Protein AF-A0A3N5M2B3-F1 (afdb_monomer)

Structure (mmCIF, N/CA/C/O backbone):
data_AF-A0A3N5M2B3-F1
#
_entry.id   AF-A0A3N5M2B3-F1
#
loop_
_atom_site.group_PDB
_atom_site.id
_atom_site.typ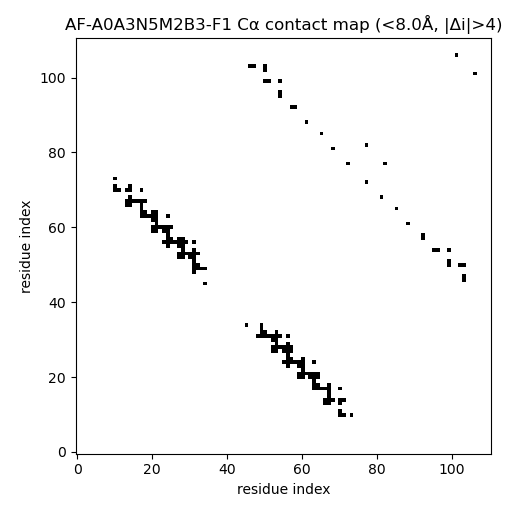e_symbol
_atom_site.label_atom_id
_atom_site.label_alt_id
_atom_site.label_comp_id
_atom_site.label_asym_id
_atom_site.label_entity_id
_atom_site.label_seq_id
_atom_site.pdbx_PDB_ins_code
_atom_site.Cartn_x
_atom_site.Cartn_y
_atom_site.Cartn_z
_atom_site.occupancy
_atom_site.B_iso_or_equiv
_atom_site.auth_seq_id
_atom_site.auth_comp_id
_atom_site.auth_asym_id
_atom_site.auth_atom_id
_atom_site.pdbx_PDB_model_num
ATOM 1 N N . MET A 1 1 ? -30.983 -0.154 27.115 1.00 48.53 1 MET A N 1
ATOM 2 C CA . MET A 1 1 ? -30.052 -1.219 27.562 1.00 48.53 1 MET A CA 1
ATOM 3 C C . MET A 1 1 ? -29.981 -2.328 26.505 1.00 48.53 1 MET A C 1
ATOM 5 O O . MET A 1 1 ? -30.126 -3.498 26.824 1.00 48.53 1 MET A O 1
ATOM 9 N N . SER A 1 2 ? -29.779 -1.949 25.236 1.00 44.97 2 SER A N 1
ATOM 10 C CA . SER A 1 2 ? -29.861 -2.852 24.070 1.00 44.97 2 SER A CA 1
ATOM 11 C C . SER A 1 2 ? -28.734 -2.612 23.046 1.00 44.97 2 SER A C 1
ATOM 13 O O . SER A 1 2 ? -28.547 -3.422 22.148 1.00 44.97 2 SER A O 1
ATOM 15 N N . ASP A 1 3 ? -27.931 -1.553 23.207 1.00 46.53 3 ASP A N 1
ATOM 16 C CA . ASP A 1 3 ? -26.886 -1.154 22.248 1.00 46.53 3 ASP A CA 1
ATOM 17 C C . ASP A 1 3 ? -25.501 -1.764 22.508 1.00 46.53 3 ASP A C 1
ATOM 19 O O . ASP A 1 3 ? -24.596 -1.653 21.678 1.00 46.53 3 ASP A O 1
ATOM 23 N N . THR A 1 4 ? -25.300 -2.424 23.651 1.00 54.09 4 THR A N 1
ATOM 24 C CA . THR A 1 4 ? -23.961 -2.870 24.069 1.00 54.09 4 THR A CA 1
ATOM 25 C C . THR A 1 4 ? -23.540 -4.195 23.423 1.00 54.09 4 THR A C 1
ATOM 27 O O . THR A 1 4 ? -22.350 -4.448 23.256 1.00 54.09 4 THR A O 1
ATOM 30 N N . ILE A 1 5 ? -24.490 -5.038 22.999 1.00 48.28 5 ILE A N 1
ATOM 31 C CA . ILE A 1 5 ? -24.192 -6.393 22.497 1.00 48.28 5 ILE A CA 1
ATOM 32 C C . ILE A 1 5 ? -23.882 -6.413 20.989 1.00 48.28 5 ILE A C 1
ATOM 34 O O . ILE A 1 5 ? -23.109 -7.258 20.535 1.00 48.28 5 ILE A O 1
ATOM 38 N N . GLN A 1 6 ? -24.379 -5.453 20.197 1.00 46.66 6 GLN A N 1
ATOM 39 C CA . GLN A 1 6 ? -24.216 -5.501 18.735 1.00 46.66 6 GLN A CA 1
ATOM 40 C C . GLN A 1 6 ? -22.861 -4.981 18.213 1.00 46.66 6 GLN A C 1
ATOM 42 O O . GLN A 1 6 ? -22.476 -5.277 17.078 1.00 46.66 6 GLN A O 1
ATOM 47 N N . ARG A 1 7 ? -22.084 -4.245 19.022 1.00 51.16 7 ARG A N 1
ATOM 48 C CA . ARG A 1 7 ? -20.834 -3.607 18.556 1.00 51.16 7 ARG A CA 1
ATOM 49 C C . ARG A 1 7 ? -19.654 -4.568 18.375 1.00 51.16 7 ARG A C 1
ATOM 51 O O . ARG A 1 7 ? -18.723 -4.258 17.636 1.00 51.16 7 ARG A O 1
ATOM 58 N N . THR A 1 8 ? -19.703 -5.760 18.970 1.00 53.06 8 THR A N 1
ATOM 59 C CA . THR A 1 8 ? -18.585 -6.722 18.924 1.00 53.06 8 THR A CA 1
ATOM 60 C C . THR A 1 8 ? -18.576 -7.619 17.678 1.00 53.06 8 THR A C 1
ATOM 62 O O . THR A 1 8 ? -17.540 -8.207 17.361 1.00 53.06 8 THR A O 1
ATOM 65 N N . GLY A 1 9 ? -19.698 -7.725 16.952 1.00 50.62 9 GLY A N 1
ATOM 66 C CA . GLY A 1 9 ? -19.817 -8.536 15.731 1.00 50.62 9 GLY A CA 1
ATOM 67 C C . GLY A 1 9 ? -19.341 -7.809 14.469 1.00 50.62 9 GLY A C 1
ATOM 68 O O . GLY A 1 9 ? -18.526 -8.342 13.715 1.00 50.62 9 GLY A O 1
ATOM 69 N N . LEU A 1 10 ? -19.779 -6.557 14.273 1.00 55.53 10 LEU A N 1
ATOM 70 C CA . LEU A 1 10 ? -19.393 -5.738 13.113 1.00 55.53 10 LEU A CA 1
ATOM 71 C C . LEU A 1 10 ? -17.898 -5.385 13.109 1.00 55.53 10 LEU A C 1
ATOM 73 O O . LEU A 1 10 ? -17.277 -5.367 12.048 1.00 55.53 10 LEU A O 1
ATOM 77 N N . GLY A 1 11 ? -17.306 -5.138 14.284 1.00 59.69 11 GLY A N 1
ATOM 78 C CA . GLY A 1 11 ? -15.870 -4.864 14.406 1.00 59.69 11 GLY A CA 1
ATOM 79 C C . GLY A 1 11 ? -15.018 -6.037 13.919 1.00 59.69 11 GLY A C 1
ATOM 80 O O . GLY A 1 11 ? -14.110 -5.850 13.115 1.00 59.69 11 GLY A O 1
ATOM 81 N N . ARG A 1 12 ? -15.374 -7.271 14.306 1.00 65.38 12 ARG A N 1
ATOM 82 C CA . ARG A 1 12 ? -14.656 -8.488 13.888 1.00 65.38 12 ARG A CA 1
ATOM 83 C C . ARG A 1 12 ? -14.739 -8.746 12.386 1.00 65.38 12 ARG A C 1
ATOM 85 O O . ARG A 1 12 ? -13.766 -9.232 11.817 1.00 65.38 12 ARG A O 1
ATOM 92 N N . PHE A 1 13 ? -15.868 -8.430 11.749 1.00 68.69 13 PHE A N 1
ATOM 93 C CA . PHE A 1 13 ? -16.012 -8.557 10.297 1.00 68.69 13 PHE A CA 1
ATOM 94 C C . PHE A 1 13 ? -15.170 -7.513 9.556 1.00 68.69 13 PHE A C 1
ATOM 96 O O . PHE A 1 13 ? -14.431 -7.869 8.645 1.00 68.69 13 PHE A O 1
ATOM 103 N N . ARG A 1 14 ? -15.187 -6.247 9.998 1.00 70.38 14 ARG A N 1
ATOM 104 C CA . ARG A 1 14 ? -14.350 -5.180 9.417 1.00 70.38 14 ARG A CA 1
ATOM 105 C C . ARG A 1 14 ? -12.855 -5.454 9.586 1.00 70.38 14 ARG A C 1
ATOM 107 O O . ARG A 1 14 ? -12.104 -5.234 8.643 1.00 70.38 14 ARG A O 1
ATOM 114 N N . ILE A 1 15 ? -12.441 -5.993 10.737 1.00 78.62 15 ILE A N 1
ATOM 115 C CA . ILE A 1 15 ? -11.063 -6.451 10.967 1.00 78.62 15 ILE A CA 1
ATOM 116 C C . ILE A 1 15 ? -10.719 -7.598 10.012 1.00 78.62 15 ILE A C 1
ATOM 118 O O . ILE A 1 15 ? -9.677 -7.549 9.373 1.00 78.6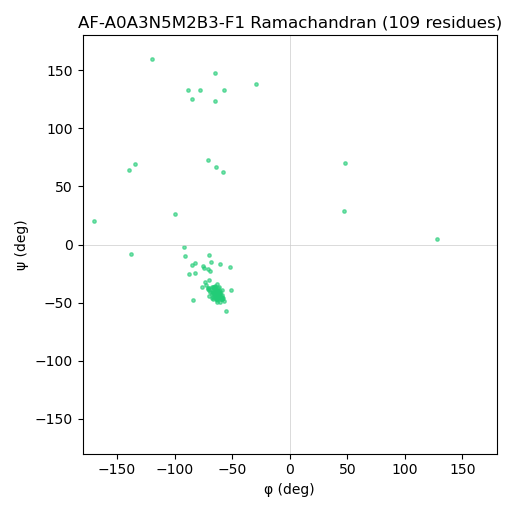2 15 ILE A O 1
ATOM 122 N N . ARG A 1 16 ? -11.593 -8.604 9.857 1.00 79.50 16 ARG A N 1
ATOM 123 C CA . ARG A 1 16 ? -11.365 -9.725 8.926 1.00 79.50 16 ARG A CA 1
ATOM 124 C C . ARG A 1 16 ? -11.249 -9.268 7.476 1.00 79.50 16 ARG A C 1
ATOM 126 O O . ARG A 1 16 ? -10.383 -9.761 6.766 1.00 79.50 16 ARG A O 1
ATOM 133 N N . VAL A 1 17 ? -12.094 -8.329 7.053 1.00 81.81 17 VAL A N 1
ATOM 134 C CA . VAL A 1 17 ? -12.041 -7.749 5.706 1.00 81.81 17 VAL A CA 1
ATOM 135 C C . VAL A 1 17 ? -10.759 -6.938 5.527 1.00 81.81 17 VAL A C 1
ATOM 137 O O . VAL A 1 17 ? -10.055 -7.158 4.550 1.00 81.81 17 VAL A O 1
ATOM 140 N N . GLY A 1 18 ? -10.400 -6.073 6.481 1.00 83.31 18 GLY A N 1
ATOM 141 C CA . GLY A 1 18 ? -9.138 -5.325 6.443 1.00 83.31 18 GLY A CA 1
ATOM 142 C C . GLY A 1 18 ? -7.918 -6.247 6.373 1.00 83.31 18 GLY A C 1
ATOM 143 O O . GLY A 1 18 ? -7.064 -6.071 5.513 1.00 83.31 18 GLY A O 1
ATOM 144 N N . LEU A 1 19 ? -7.890 -7.292 7.204 1.00 85.44 19 LEU A N 1
ATOM 145 C CA . LEU A 1 19 ? -6.836 -8.305 7.216 1.00 85.44 19 LEU A CA 1
ATOM 146 C C . LEU A 1 19 ? -6.765 -9.083 5.893 1.00 85.44 19 LEU A C 1
ATOM 148 O O . LEU A 1 19 ? -5.671 -9.316 5.384 1.00 85.44 19 LEU A O 1
ATOM 152 N N . ALA A 1 20 ? -7.914 -9.462 5.324 1.00 88.06 20 ALA A N 1
ATOM 153 C CA . ALA A 1 20 ? -7.979 -10.135 4.030 1.00 88.06 20 ALA A CA 1
ATOM 154 C C . ALA A 1 20 ? -7.425 -9.241 2.913 1.00 88.06 20 ALA A C 1
ATOM 156 O O . ALA A 1 20 ? -6.633 -9.709 2.102 1.00 88.06 20 ALA A O 1
ATOM 157 N N . PHE A 1 21 ? -7.764 -7.949 2.911 1.00 88.25 21 PHE A N 1
ATOM 158 C CA . PHE A 1 21 ? -7.197 -6.978 1.972 1.00 88.25 21 PHE A CA 1
ATOM 159 C C . PHE A 1 21 ? -5.678 -6.836 2.127 1.00 88.25 21 PHE A C 1
ATOM 161 O O . PHE A 1 21 ? -4.972 -6.837 1.121 1.00 88.25 21 PHE A O 1
ATOM 168 N N . THR A 1 22 ? -5.157 -6.779 3.357 1.00 90.88 22 THR A N 1
ATOM 169 C CA . THR A 1 22 ? -3.704 -6.745 3.601 1.00 90.88 22 THR A CA 1
ATOM 170 C C . THR A 1 22 ? -3.018 -8.017 3.100 1.00 90.88 22 THR A C 1
ATOM 172 O O . THR A 1 22 ? -1.978 -7.931 2.455 1.00 90.88 22 THR A O 1
ATOM 175 N N . MET A 1 23 ? -3.613 -9.189 3.345 1.00 91.06 23 MET A N 1
ATOM 176 C CA . MET A 1 23 ? -3.134 -10.485 2.840 1.00 91.06 23 MET A CA 1
ATOM 177 C C . MET A 1 23 ? -3.099 -10.524 1.309 1.00 91.06 23 MET A C 1
ATOM 179 O O . MET A 1 23 ? -2.099 -10.931 0.727 1.00 91.06 23 MET A O 1
ATOM 183 N N . VAL A 1 24 ? -4.166 -10.069 0.649 1.00 92.25 24 VAL A N 1
ATOM 184 C CA . VAL A 1 24 ? -4.233 -10.005 -0.819 1.00 92.25 24 VAL A CA 1
ATOM 185 C C . VAL A 1 24 ? -3.196 -9.026 -1.368 1.00 92.25 24 VAL A C 1
ATOM 187 O O . VAL A 1 24 ? -2.479 -9.368 -2.304 1.00 92.25 24 VAL A O 1
ATOM 190 N N . GLY A 1 25 ? -3.060 -7.841 -0.766 1.00 90.00 25 GLY A N 1
ATOM 191 C CA . GLY A 1 25 ? -2.023 -6.875 -1.134 1.00 90.00 25 GLY A CA 1
ATOM 192 C C . GLY A 1 25 ? -0.609 -7.441 -0.975 1.00 90.00 25 GLY A C 1
ATOM 193 O O . GLY A 1 25 ? 0.233 -7.232 -1.840 1.00 90.00 25 GLY A O 1
ATOM 194 N N . LEU A 1 26 ? -0.366 -8.226 0.078 1.00 90.62 26 LEU A N 1
ATOM 195 C CA . LEU A 1 26 ? 0.902 -8.920 0.313 1.00 90.62 26 LEU A CA 1
ATOM 196 C C . LEU A 1 26 ? 1.179 -10.011 -0.724 1.00 90.62 26 LEU A C 1
ATOM 198 O O . LEU A 1 26 ? 2.304 -10.109 -1.207 1.00 90.62 26 LEU A O 1
ATOM 202 N N . LEU A 1 27 ? 0.169 -10.782 -1.126 1.00 89.38 27 LEU A N 1
ATOM 203 C CA . LEU A 1 27 ? 0.313 -11.752 -2.215 1.00 89.38 27 LEU A CA 1
ATOM 204 C C . LEU A 1 27 ? 0.625 -11.067 -3.550 1.00 89.38 27 LEU A C 1
ATOM 206 O O . LEU A 1 27 ? 1.522 -11.512 -4.261 1.00 89.38 27 LEU A O 1
ATOM 210 N N . LEU A 1 28 ? -0.064 -9.967 -3.869 1.00 89.31 28 LEU A N 1
ATOM 211 C CA . LEU A 1 28 ? 0.211 -9.174 -5.073 1.00 89.31 28 LEU A CA 1
ATOM 212 C C . LEU A 1 28 ? 1.612 -8.553 -5.042 1.00 89.31 28 LEU A C 1
ATOM 214 O O . LEU A 1 28 ? 2.305 -8.552 -6.053 1.00 89.31 28 LEU A O 1
ATOM 218 N N . TYR A 1 29 ? 2.042 -8.069 -3.878 1.00 89.75 29 TYR A N 1
ATOM 219 C CA . TYR A 1 29 ? 3.379 -7.523 -3.668 1.00 89.75 29 TYR A CA 1
ATOM 220 C C . TYR A 1 29 ? 4.468 -8.579 -3.892 1.00 89.75 29 TYR A C 1
ATOM 222 O O . TYR A 1 29 ? 5.430 -8.316 -4.606 1.00 89.75 29 TYR A O 1
ATOM 230 N N . ILE A 1 30 ? 4.300 -9.786 -3.338 1.00 86.31 30 ILE A N 1
ATOM 231 C CA . ILE A 1 30 ? 5.237 -10.902 -3.547 1.00 86.31 30 ILE A CA 1
ATOM 232 C C . ILE A 1 30 ? 5.245 -11.334 -5.017 1.00 86.31 30 ILE A C 1
ATOM 234 O O . ILE A 1 30 ? 6.313 -11.555 -5.580 1.00 86.31 30 ILE A O 1
ATOM 238 N N . LEU A 1 31 ? 4.075 -11.399 -5.659 1.00 84.12 31 LEU A N 1
ATOM 239 C CA . LEU A 1 31 ? 3.968 -11.725 -7.082 1.00 84.12 31 LEU A CA 1
ATOM 240 C C . LEU A 1 31 ? 4.680 -10.686 -7.965 1.00 84.12 31 LEU A C 1
ATOM 242 O O . LEU A 1 31 ? 5.302 -11.044 -8.960 1.00 84.12 31 LEU A O 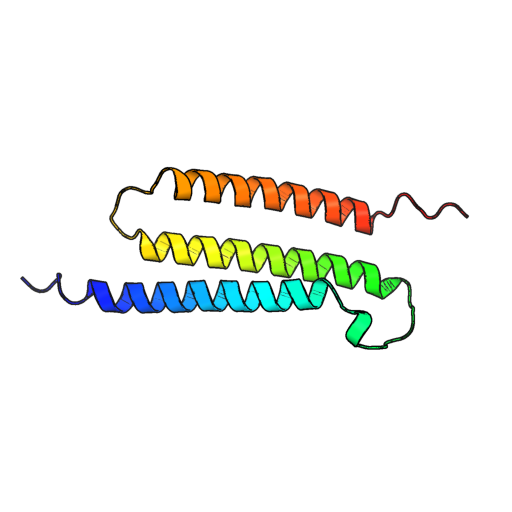1
ATOM 246 N N . GLY A 1 32 ? 4.609 -9.409 -7.585 1.00 81.94 32 GLY A N 1
ATOM 247 C CA . GLY A 1 32 ? 5.359 -8.333 -8.224 1.00 81.94 32 GLY A CA 1
ATOM 248 C C . GLY A 1 32 ? 6.848 -8.319 -7.873 1.00 81.94 32 GLY A C 1
ATOM 249 O O . GLY A 1 32 ? 7.620 -7.735 -8.616 1.00 81.94 32 GLY A O 1
ATOM 250 N N . ALA A 1 33 ? 7.289 -8.940 -6.777 1.00 81.56 33 ALA A N 1
ATOM 251 C CA . ALA A 1 33 ? 8.705 -8.985 -6.414 1.00 81.56 33 ALA A CA 1
ATOM 252 C C . ALA A 1 33 ? 9.487 -9.998 -7.264 1.00 81.56 33 ALA A C 1
ATOM 254 O O . ALA A 1 33 ? 10.622 -9.717 -7.643 1.00 81.56 33 ALA A O 1
ATOM 255 N N . ASP A 1 34 ? 8.869 -11.135 -7.593 1.00 70.00 34 ASP A N 1
ATOM 256 C CA . ASP A 1 34 ? 9.525 -12.227 -8.316 1.00 70.00 34 ASP A CA 1
ATOM 257 C C . ASP A 1 34 ? 8.649 -12.773 -9.467 1.00 70.00 34 ASP A C 1
ATOM 259 O O . ASP A 1 34 ? 8.132 -13.894 -9.416 1.00 70.00 34 ASP A O 1
ATOM 263 N N . PRO A 1 35 ? 8.449 -11.991 -10.548 1.00 63.69 35 PRO A N 1
ATOM 264 C CA . PRO A 1 35 ? 7.728 -12.460 -11.734 1.00 63.69 35 PRO A CA 1
ATOM 265 C C . PRO A 1 35 ? 8.530 -13.514 -12.520 1.00 63.69 35 PRO A C 1
ATOM 267 O O . PRO A 1 35 ? 7.998 -14.140 -13.437 1.00 63.69 35 PRO A O 1
ATOM 27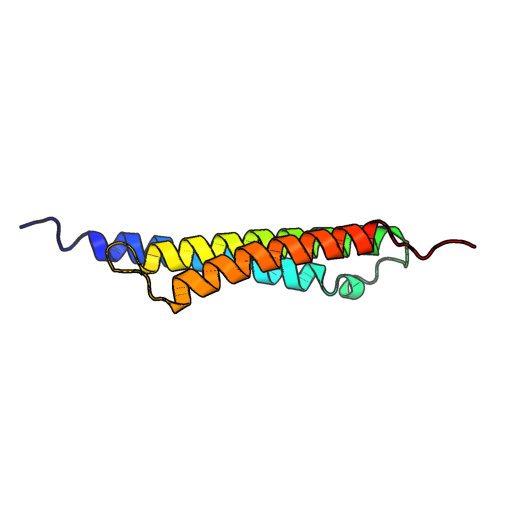0 N N . ALA A 1 36 ? 9.806 -13.727 -12.169 1.00 58.50 36 ALA A N 1
ATOM 271 C CA . ALA A 1 36 ? 10.730 -14.632 -12.850 1.00 58.50 36 ALA A CA 1
ATOM 272 C C . ALA A 1 36 ? 10.368 -16.121 -12.686 1.00 58.50 36 ALA A C 1
ATOM 274 O O . ALA A 1 36 ? 10.818 -16.952 -13.477 1.00 58.50 36 ALA A O 1
ATOM 275 N N . MET A 1 37 ? 9.488 -16.459 -11.737 1.00 55.28 37 MET A N 1
ATOM 276 C CA . MET A 1 37 ? 8.907 -17.803 -11.591 1.00 55.28 37 MET A CA 1
ATOM 277 C C . MET A 1 37 ? 8.101 -18.266 -12.819 1.00 55.28 37 MET A C 1
ATOM 279 O O . MET A 1 37 ? 7.852 -19.461 -12.958 1.00 55.28 37 MET A O 1
ATOM 283 N N . PHE A 1 38 ? 7.705 -17.357 -13.721 1.00 55.44 38 PHE A N 1
ATOM 284 C CA . PHE A 1 38 ? 6.862 -17.695 -14.872 1.00 55.44 38 PHE A CA 1
ATOM 285 C C . PHE A 1 38 ? 7.599 -18.071 -16.164 1.00 55.44 38 PHE A C 1
ATOM 287 O O . PHE A 1 38 ? 6.922 -18.441 -17.116 1.00 55.44 38 PHE A O 1
ATOM 294 N N . ASN A 1 39 ? 8.939 -18.031 -16.215 1.00 54.97 39 ASN A N 1
ATOM 295 C CA . ASN A 1 39 ? 9.736 -18.509 -17.365 1.00 54.97 39 ASN A CA 1
ATOM 296 C C . ASN A 1 39 ? 9.230 -18.017 -18.750 1.00 54.97 39 ASN A C 1
ATOM 298 O O . ASN A 1 39 ? 9.382 -18.707 -19.752 1.00 54.97 39 ASN A O 1
ATOM 302 N N . LEU A 1 40 ? 8.598 -16.838 -18.812 1.00 53.94 40 LEU A N 1
ATOM 303 C CA . LEU A 1 40 ? 8.243 -16.178 -20.067 1.00 53.94 40 LEU A CA 1
ATOM 304 C C . LEU A 1 40 ? 9.467 -15.383 -20.520 1.00 53.94 40 LEU A C 1
ATOM 306 O O . LEU A 1 40 ? 10.006 -14.592 -19.746 1.00 53.94 40 LEU A O 1
ATOM 310 N N . ASP A 1 41 ? 9.899 -15.652 -21.750 1.00 52.16 41 ASP A N 1
ATOM 311 C CA . ASP A 1 41 ? 11.071 -15.107 -22.437 1.00 52.16 41 ASP A CA 1
ATOM 312 C C . ASP A 1 41 ? 11.465 -13.689 -22.008 1.00 52.16 41 ASP A C 1
ATOM 314 O O . ASP A 1 41 ? 10.609 -12.814 -21.873 1.00 52.16 41 ASP A O 1
ATOM 318 N N . GLN A 1 42 ? 12.778 -13.472 -21.853 1.00 56.31 42 GLN A N 1
ATOM 319 C CA . GLN A 1 42 ? 13.476 -12.244 -21.436 1.00 56.31 42 GLN A CA 1
ATOM 320 C C . GLN A 1 42 ? 13.185 -11.027 -22.338 1.00 56.31 42 GLN A C 1
ATOM 322 O O . GLN A 1 42 ? 14.068 -10.453 -22.974 1.00 56.31 42 GLN A O 1
ATOM 327 N N . SER A 1 43 ? 11.929 -10.612 -22.394 1.00 59.78 43 SER A N 1
ATOM 328 C CA . SER A 1 43 ? 11.481 -9.429 -23.098 1.00 59.78 43 SER A CA 1
ATOM 329 C C . SER A 1 43 ? 11.584 -8.239 -22.136 1.0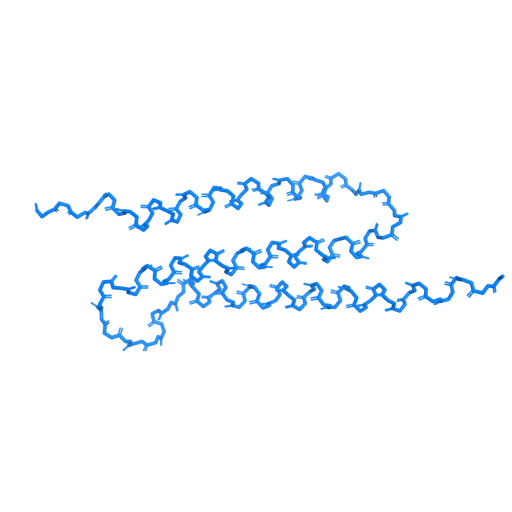0 59.78 43 SER A C 1
ATOM 331 O O . SER A 1 43 ? 11.109 -8.337 -21.005 1.00 59.78 43 SER A O 1
ATOM 333 N N . PRO A 1 44 ? 12.147 -7.089 -22.551 1.00 62.34 44 PRO A N 1
ATOM 334 C CA . PRO A 1 44 ? 12.313 -5.895 -21.704 1.00 62.34 44 PRO A CA 1
ATOM 335 C C . PRO A 1 44 ? 11.039 -5.409 -20.985 1.00 62.34 44 PRO A C 1
ATOM 337 O O . PRO A 1 44 ? 11.106 -4.671 -20.007 1.00 62.34 44 PRO A O 1
ATOM 340 N N . VAL A 1 45 ? 9.866 -5.827 -21.463 1.00 67.50 45 VAL A N 1
ATOM 341 C CA . VAL A 1 45 ? 8.547 -5.443 -20.951 1.00 67.50 45 VAL A CA 1
ATOM 342 C C . VAL A 1 45 ? 8.226 -6.006 -19.562 1.00 67.50 45 VAL A C 1
ATOM 344 O O . VAL A 1 45 ? 7.414 -5.416 -18.848 1.00 67.50 45 VAL A O 1
ATOM 347 N N . THR A 1 46 ? 8.866 -7.100 -19.135 1.00 72.81 46 THR A N 1
ATOM 348 C CA . THR A 1 46 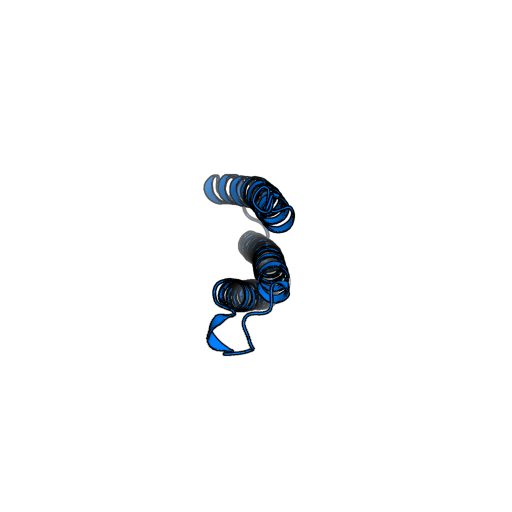? 8.538 -7.769 -17.863 1.00 72.81 46 THR A CA 1
ATOM 349 C C . THR A 1 46 ? 8.949 -6.937 -16.643 1.00 72.81 46 THR A C 1
ATOM 351 O O . THR A 1 46 ? 8.252 -6.965 -15.633 1.00 72.81 46 THR A O 1
ATOM 354 N N . GLY A 1 47 ? 10.010 -6.124 -16.750 1.00 76.44 47 GLY A N 1
ATOM 355 C CA . GLY A 1 47 ? 10.478 -5.254 -15.660 1.00 76.44 47 GLY A CA 1
ATOM 356 C C . GLY A 1 47 ? 9.503 -4.122 -15.313 1.00 76.44 47 GLY A C 1
ATOM 357 O O . GLY A 1 47 ? 9.286 -3.822 -14.143 1.00 76.44 47 GLY A O 1
ATOM 358 N N . VAL A 1 48 ? 8.828 -3.534 -16.305 1.00 78.88 48 VAL A N 1
ATOM 359 C CA . VAL A 1 48 ? 7.825 -2.479 -16.055 1.00 78.88 48 VAL A CA 1
ATOM 360 C C . VAL A 1 48 ? 6.589 -3.059 -15.363 1.00 78.88 48 VAL A C 1
ATOM 362 O O . VAL A 1 48 ? 6.054 -2.467 -14.426 1.00 78.88 48 VAL A O 1
ATOM 365 N N . ILE A 1 49 ? 6.157 -4.248 -15.787 1.00 83.12 49 ILE A N 1
ATOM 366 C CA . ILE A 1 49 ? 5.017 -4.954 -15.188 1.00 83.12 49 ILE A CA 1
ATOM 367 C C . 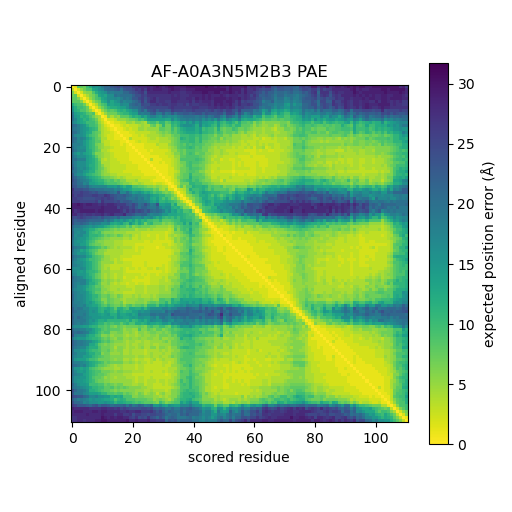ILE A 1 49 ? 5.351 -5.387 -13.751 1.00 83.12 49 ILE A C 1
ATOM 369 O O . ILE A 1 49 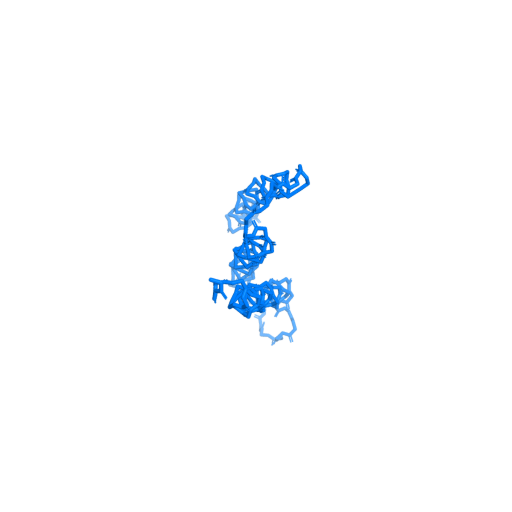? 4.494 -5.285 -12.874 1.00 83.12 49 ILE A O 1
ATOM 373 N N . GLN A 1 50 ? 6.600 -5.792 -13.496 1.00 85.06 50 GLN A N 1
ATOM 374 C CA . GLN A 1 50 ? 7.119 -6.130 -12.168 1.00 85.06 50 GLN A CA 1
ATOM 375 C C . GLN A 1 50 ? 6.936 -4.974 -11.179 1.00 85.06 50 GLN A C 1
ATOM 377 O O . GLN A 1 50 ? 6.254 -5.115 -10.162 1.00 85.06 50 GLN A O 1
ATOM 382 N N . ILE A 1 51 ? 7.487 -3.805 -11.516 1.00 87.50 51 ILE 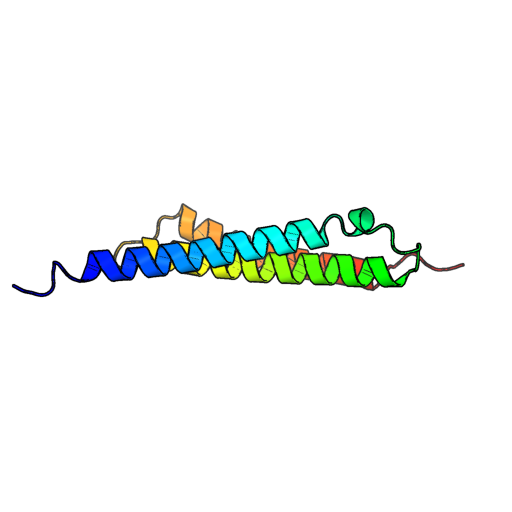A N 1
ATOM 383 C CA . ILE A 1 51 ? 7.459 -2.620 -10.651 1.00 87.50 51 ILE A CA 1
ATOM 384 C C . ILE A 1 51 ? 6.021 -2.113 -10.465 1.00 87.50 51 ILE A C 1
ATOM 386 O O . ILE A 1 51 ? 5.640 -1.724 -9.360 1.00 87.50 51 ILE A O 1
ATOM 390 N N . LEU A 1 52 ? 5.183 -2.163 -11.508 1.00 88.50 52 LEU A N 1
ATOM 391 C CA . LEU A 1 52 ? 3.771 -1.776 -11.407 1.00 88.50 52 LEU A CA 1
ATOM 392 C C . LEU A 1 52 ? 2.982 -2.691 -10.463 1.00 88.50 52 LEU A C 1
ATOM 394 O O . LEU A 1 52 ? 2.253 -2.194 -9.603 1.00 88.50 52 LEU A O 1
ATOM 398 N N . LEU A 1 53 ? 3.129 -4.012 -10.590 1.00 89.06 53 LEU A N 1
ATOM 399 C CA . LEU A 1 53 ? 2.459 -4.975 -9.709 1.00 89.06 53 LEU A CA 1
ATOM 400 C C . LEU A 1 53 ? 2.943 -4.848 -8.265 1.00 89.06 53 LEU A C 1
ATOM 402 O O . LEU A 1 53 ? 2.127 -4.869 -7.343 1.00 89.06 53 LEU A O 1
ATOM 406 N N . PHE A 1 54 ? 4.246 -4.643 -8.076 1.00 90.00 54 PHE A N 1
ATOM 407 C CA . PHE A 1 54 ? 4.845 -4.370 -6.776 1.00 90.00 54 PHE A CA 1
ATOM 408 C C . PHE A 1 54 ? 4.221 -3.133 -6.114 1.00 90.00 54 PHE A C 1
ATOM 410 O O . PHE A 1 54 ? 3.778 -3.192 -4.963 1.00 90.00 54 PHE A O 1
ATOM 417 N N . LEU A 1 55 ? 4.109 -2.028 -6.856 1.00 91.25 55 LEU A N 1
ATOM 418 C CA . LEU A 1 55 ? 3.594 -0.762 -6.339 1.00 91.25 55 LEU A CA 1
ATOM 419 C C . LEU A 1 55 ? 2.084 -0.807 -6.063 1.00 91.25 55 LEU A C 1
ATOM 421 O O . LEU A 1 55 ? 1.624 -0.296 -5.040 1.00 91.25 55 LEU A O 1
ATOM 425 N N . ILE A 1 56 ? 1.314 -1.476 -6.928 1.00 91.62 56 ILE A N 1
ATOM 426 C CA . ILE A 1 56 ? -0.120 -1.719 -6.718 1.00 91.62 56 ILE A CA 1
ATOM 427 C C . ILE A 1 56 ? -0.337 -2.623 -5.497 1.00 91.62 56 ILE A C 1
ATOM 429 O O . ILE A 1 56 ? -1.181 -2.318 -4.652 1.00 91.62 56 ILE A O 1
ATOM 433 N N . GLY A 1 57 ? 0.441 -3.701 -5.363 1.00 91.19 57 GLY A N 1
ATOM 434 C CA . GLY A 1 57 ? 0.396 -4.592 -4.202 1.00 91.19 57 GLY A CA 1
ATOM 435 C C . GLY A 1 57 ? 0.689 -3.849 -2.899 1.00 91.19 57 GLY A C 1
ATOM 436 O O . GLY A 1 57 ? -0.071 -3.964 -1.933 1.00 91.19 57 GLY A O 1
ATOM 437 N N . LEU A 1 58 ? 1.721 -2.999 -2.899 1.00 91.75 58 LEU A N 1
ATOM 438 C CA . LEU A 1 58 ? 2.068 -2.131 -1.773 1.00 91.75 58 LEU A CA 1
ATOM 439 C C . LEU A 1 58 ? 0.921 -1.164 -1.422 1.00 91.75 58 LEU A C 1
ATOM 441 O O . LEU A 1 58 ? 0.572 -1.030 -0.248 1.00 91.75 58 LEU A O 1
ATOM 445 N N . ALA A 1 59 ? 0.296 -0.529 -2.419 1.00 91.56 59 ALA A N 1
ATOM 446 C CA . ALA A 1 59 ? -0.821 0.398 -2.214 1.00 91.56 59 ALA A CA 1
ATOM 447 C C . ALA A 1 59 ? -2.014 -0.290 -1.537 1.00 91.56 59 ALA A C 1
ATOM 449 O O . ALA A 1 59 ? -2.538 0.189 -0.526 1.00 91.56 59 ALA A O 1
ATOM 450 N N . VAL A 1 60 ? -2.411 -1.449 -2.068 1.00 91.19 60 VAL A N 1
ATOM 451 C CA . VAL A 1 60 ? -3.518 -2.254 -1.533 1.00 91.19 60 VAL A CA 1
ATOM 452 C C . VAL A 1 60 ? -3.204 -2.727 -0.113 1.00 91.19 60 VAL A C 1
ATOM 454 O O . VAL A 1 60 ? -4.071 -2.659 0.761 1.00 91.19 60 VAL A O 1
ATOM 457 N N . MET A 1 61 ? -1.960 -3.133 0.149 1.00 91.38 61 MET A N 1
ATOM 458 C CA . MET A 1 61 ? -1.508 -3.541 1.480 1.00 91.38 61 MET A CA 1
ATOM 459 C C . MET A 1 61 ? -1.600 -2.391 2.494 1.00 91.38 61 MET A C 1
ATOM 461 O O . MET A 1 61 ? -2.109 -2.588 3.600 1.00 91.38 61 MET A O 1
ATOM 465 N N . CYS A 1 62 ? -1.181 -1.181 2.110 1.00 90.00 62 CYS A N 1
ATOM 466 C CA . CYS A 1 62 ? -1.267 0.009 2.963 1.00 90.00 62 CYS A CA 1
ATOM 467 C C . CYS A 1 62 ? -2.725 0.357 3.308 1.00 90.00 62 CYS A C 1
ATOM 469 O O . CYS A 1 62 ? -3.042 0.656 4.464 1.00 90.00 62 CYS A O 1
ATOM 471 N N . ILE A 1 63 ? -3.629 0.268 2.326 1.00 88.62 63 ILE A N 1
ATOM 472 C CA . ILE A 1 63 ? -5.064 0.526 2.514 1.00 88.62 63 ILE A CA 1
ATOM 473 C C . ILE A 1 63 ? -5.696 -0.534 3.430 1.00 88.62 63 ILE A C 1
ATOM 475 O O . ILE A 1 63 ? -6.425 -0.185 4.362 1.00 88.62 63 ILE A O 1
ATOM 479 N N . GLY A 1 64 ? -5.386 -1.818 3.222 1.00 87.25 64 GLY A N 1
ATOM 480 C CA . GLY A 1 64 ? -5.847 -2.910 4.087 1.00 87.25 64 GLY A CA 1
ATOM 481 C C . GLY A 1 64 ? -5.392 -2.732 5.539 1.00 87.25 64 GLY A C 1
ATOM 482 O O . GLY A 1 64 ? -6.200 -2.846 6.468 1.00 87.25 64 GLY A O 1
ATOM 483 N N . GLY A 1 65 ? -4.127 -2.342 5.733 1.00 86.44 65 GLY A N 1
ATOM 484 C CA . GLY A 1 65 ? -3.561 -2.018 7.042 1.00 86.44 65 GLY A CA 1
ATOM 485 C C . GLY A 1 65 ? -4.310 -0.878 7.734 1.00 86.44 65 GLY A C 1
ATOM 486 O O . GLY A 1 65 ? -4.719 -1.024 8.888 1.00 86.44 65 GLY A O 1
ATOM 487 N N . TYR A 1 66 ? -4.582 0.217 7.019 1.00 84.38 66 TYR A N 1
ATOM 488 C CA . TYR A 1 66 ? -5.348 1.346 7.554 1.00 84.38 66 TYR A CA 1
ATOM 489 C C . TYR A 1 66 ? -6.749 0.936 8.022 1.00 84.38 66 TYR A C 1
ATOM 491 O O . TYR A 1 66 ? -7.162 1.275 9.133 1.00 84.38 66 TYR A O 1
ATOM 499 N N . ILE A 1 67 ? -7.471 0.168 7.201 1.00 82.50 67 ILE A N 1
ATOM 500 C CA . ILE A 1 67 ? -8.826 -0.302 7.517 1.00 82.50 67 ILE A CA 1
ATOM 501 C C . ILE A 1 67 ? -8.803 -1.240 8.730 1.00 82.50 67 ILE A C 1
ATOM 503 O O . ILE A 1 67 ? -9.680 -1.149 9.593 1.00 82.50 67 ILE A O 1
ATOM 507 N N . CYS A 1 68 ? -7.791 -2.106 8.828 1.00 82.56 68 CYS A N 1
ATOM 508 C CA . CYS A 1 68 ? -7.612 -3.007 9.962 1.00 82.56 68 CYS A CA 1
ATOM 509 C C . CYS A 1 68 ? -7.364 -2.236 11.270 1.00 82.56 68 CYS A C 1
ATOM 511 O O . CYS A 1 68 ? -8.042 -2.496 12.266 1.00 82.56 68 CYS A O 1
ATOM 513 N N . LEU A 1 69 ? -6.454 -1.251 11.267 1.00 79.56 69 LEU A N 1
ATOM 514 C CA . LEU A 1 69 ? -6.198 -0.404 12.439 1.00 79.56 69 LEU A CA 1
ATOM 515 C C . LEU A 1 69 ? -7.426 0.438 12.814 1.00 79.56 69 LEU A C 1
ATOM 517 O O . LEU A 1 69 ? -7.779 0.517 13.990 1.00 79.56 69 LEU A O 1
ATOM 521 N N . ALA A 1 70 ? -8.115 1.025 11.832 1.00 77.00 70 ALA A N 1
ATOM 522 C CA . ALA A 1 70 ? -9.325 1.814 12.065 1.00 77.00 70 ALA A CA 1
ATOM 523 C C . ALA A 1 70 ? -10.472 0.971 12.650 1.00 77.00 70 ALA A C 1
ATOM 525 O O . ALA A 1 70 ? -11.252 1.462 13.466 1.00 77.00 70 ALA A O 1
ATOM 526 N N . ALA A 1 71 ? -10.576 -0.301 12.260 1.00 75.50 71 ALA A N 1
ATOM 527 C CA . ALA A 1 71 ? -11.560 -1.224 12.814 1.00 75.50 71 ALA A CA 1
ATOM 528 C C . ALA A 1 71 ? -11.206 -1.679 14.241 1.00 75.50 71 ALA A C 1
ATOM 530 O O . ALA A 1 71 ? -12.116 -1.904 15.041 1.00 75.50 71 ALA A O 1
ATOM 531 N N . LEU A 1 72 ? -9.912 -1.782 14.563 1.00 71.44 72 LEU A N 1
ATOM 532 C CA . LEU A 1 72 ? -9.424 -2.149 15.895 1.00 71.44 72 LEU A CA 1
ATOM 533 C C . LEU A 1 72 ? -9.607 -1.011 16.915 1.00 71.44 72 LEU A C 1
ATOM 535 O O . LEU A 1 72 ? -9.939 -1.269 18.068 1.00 71.44 72 LEU A O 1
ATOM 539 N N . TRP A 1 73 ? -9.462 0.242 16.473 1.00 68.62 73 TRP A N 1
ATOM 540 C CA . TRP A 1 73 ? -9.529 1.449 17.310 1.00 68.62 73 TRP A CA 1
ATOM 541 C C . TRP A 1 73 ? -10.874 2.195 17.258 1.00 68.62 73 TRP A C 1
ATOM 543 O O . TRP A 1 73 ? -10.936 3.402 17.492 1.00 68.62 73 TRP A O 1
ATOM 553 N N . ASN A 1 74 ? -11.970 1.495 16.950 1.00 63.78 74 ASN A N 1
ATOM 554 C CA . ASN A 1 74 ? -13.308 2.074 16.787 1.00 63.78 74 ASN A CA 1
ATOM 555 C C . ASN A 1 74 ? -13.932 2.531 18.130 1.00 63.78 74 ASN A C 1
ATOM 557 O O . ASN A 1 74 ? -14.852 1.891 18.642 1.00 63.78 74 ASN A O 1
ATOM 561 N N . GLY A 1 75 ? -13.414 3.631 18.692 1.00 59.59 75 GLY A N 1
ATOM 562 C CA . GLY A 1 75 ? -13.907 4.284 19.913 1.00 59.59 75 GLY A CA 1
ATOM 563 C C . GLY A 1 75 ? -12.866 4.546 21.012 1.00 59.59 75 GLY A C 1
ATOM 564 O O . GLY A 1 75 ? -13.254 5.005 22.080 1.00 59.59 75 GLY A O 1
ATOM 565 N N . TYR A 1 76 ? -11.578 4.268 20.776 1.00 60.78 76 TYR A N 1
ATOM 566 C CA . TYR A 1 76 ? -10.495 4.458 21.756 1.00 60.78 76 TYR A CA 1
ATOM 567 C C . TYR A 1 76 ? -9.441 5.457 21.246 1.00 60.78 76 TYR A C 1
ATOM 569 O O . TYR A 1 76 ? -9.339 5.694 20.041 1.00 60.78 76 TYR A O 1
ATOM 577 N N . GLU A 1 77 ? -8.643 6.038 22.145 1.00 62.50 77 GLU A N 1
ATOM 578 C CA . GLU A 1 77 ? -7.525 6.913 21.769 1.00 62.50 77 GLU A CA 1
ATOM 579 C C . GLU A 1 77 ? -6.463 6.122 21.003 1.00 62.50 77 GLU A C 1
ATOM 581 O O . GLU A 1 77 ? -5.968 5.103 21.494 1.00 62.50 77 GLU A O 1
ATOM 586 N N . LYS A 1 78 ? -6.130 6.570 19.787 1.00 66.75 78 LYS A N 1
ATOM 587 C CA . LYS A 1 78 ? -5.078 5.958 18.969 1.00 66.75 78 LYS A CA 1
ATOM 588 C C . LYS A 1 78 ? -3.762 5.966 19.738 1.00 66.75 78 LYS A C 1
ATOM 590 O O . LYS A 1 78 ? -3.361 6.984 20.294 1.00 66.75 78 LYS A O 1
ATOM 595 N N . THR A 1 79 ? -3.070 4.829 19.745 1.00 78.38 79 THR A N 1
ATOM 596 C CA . THR A 1 79 ? -1.718 4.776 20.309 1.00 78.38 79 THR A CA 1
ATOM 597 C C . THR A 1 79 ? -0.764 5.637 19.493 1.00 78.38 79 THR A C 1
ATOM 599 O O . THR A 1 79 ? -0.870 5.712 18.270 1.00 78.38 79 THR A O 1
ATOM 602 N N . ILE A 1 80 ? 0.230 6.219 20.166 1.00 83.06 80 ILE A N 1
ATOM 603 C CA . ILE A 1 80 ? 1.324 6.965 19.525 1.00 83.06 80 ILE A CA 1
ATOM 604 C C . ILE A 1 80 ? 1.976 6.136 18.407 1.00 83.06 80 ILE A C 1
ATOM 606 O O . ILE A 1 80 ? 2.259 6.651 17.329 1.00 83.06 80 ILE A O 1
ATOM 610 N N . THR A 1 81 ? 2.135 4.827 18.620 1.00 84.56 81 THR A N 1
ATOM 611 C CA . THR A 1 81 ? 2.665 3.901 17.613 1.00 84.56 81 THR A CA 1
ATOM 612 C C . THR A 1 81 ? 1.759 3.780 16.388 1.00 84.56 81 THR A C 1
ATOM 614 O O . THR A 1 81 ? 2.269 3.716 15.271 1.00 84.56 81 THR A O 1
ATOM 617 N N . ALA A 1 82 ? 0.433 3.771 16.566 1.00 82.94 82 ALA A N 1
ATOM 618 C CA . ALA A 1 82 ? -0.510 3.723 15.451 1.00 82.94 82 ALA A CA 1
ATOM 619 C C . ALA A 1 82 ? -0.435 4.994 14.594 1.00 82.94 82 ALA A C 1
ATOM 621 O O . ALA A 1 82 ? -0.410 4.884 13.371 1.00 82.94 82 ALA A O 1
ATOM 622 N N . ASP A 1 83 ? -0.339 6.175 15.210 1.00 83.56 83 ASP A N 1
ATOM 623 C CA . ASP A 1 83 ? -0.203 7.451 14.494 1.00 83.56 83 ASP A CA 1
ATOM 624 C C . ASP A 1 83 ? 1.148 7.573 13.765 1.00 83.56 83 ASP A C 1
ATOM 626 O O . ASP A 1 83 ? 1.196 7.949 12.589 1.00 83.56 83 ASP A O 1
ATOM 630 N N . ILE A 1 84 ? 2.247 7.170 14.415 1.00 88.81 84 ILE A N 1
ATOM 631 C CA . ILE A 1 84 ? 3.577 7.126 13.787 1.00 88.81 84 ILE A CA 1
ATOM 632 C C . ILE A 1 84 ? 3.593 6.134 12.621 1.00 88.81 84 ILE A C 1
ATOM 634 O O . ILE A 1 84 ? 4.080 6.471 11.544 1.00 88.81 84 ILE A O 1
ATOM 638 N N . GLY A 1 85 ? 3.042 4.932 12.808 1.00 87.25 85 GLY A N 1
ATOM 639 C CA . GLY A 1 85 ? 2.988 3.905 11.769 1.00 87.25 85 GLY A CA 1
ATOM 640 C C . GLY A 1 85 ? 2.201 4.365 10.544 1.00 87.25 85 GLY A C 1
ATOM 641 O O . GLY A 1 85 ? 2.653 4.180 9.419 1.00 87.25 85 GLY A O 1
ATOM 642 N N . LEU A 1 86 ? 1.071 5.044 10.752 1.00 87.00 86 LEU A N 1
ATOM 643 C CA . LEU A 1 86 ? 0.258 5.610 9.673 1.00 87.00 86 LEU A CA 1
ATOM 644 C C . LEU A 1 86 ? 1.014 6.675 8.872 1.00 87.00 86 LEU A C 1
ATOM 646 O O . LEU A 1 86 ? 0.921 6.714 7.644 1.00 87.00 86 LEU A O 1
ATOM 650 N N . ARG A 1 87 ? 1.790 7.516 9.561 1.00 89.44 87 ARG A N 1
ATOM 651 C CA . ARG A 1 87 ? 2.624 8.541 8.926 1.00 89.44 87 ARG A CA 1
ATOM 652 C C . ARG A 1 87 ? 3.820 7.939 8.192 1.00 89.44 87 ARG A C 1
ATOM 654 O O . ARG A 1 87 ? 4.174 8.417 7.123 1.00 89.44 87 ARG A O 1
ATOM 661 N N . LEU A 1 88 ? 4.420 6.888 8.745 1.00 90.81 88 LEU A N 1
ATOM 662 C CA . LEU A 1 88 ? 5.542 6.181 8.132 1.00 90.81 88 LEU A CA 1
ATOM 663 C C . LEU A 1 88 ? 5.104 5.387 6.896 1.00 90.81 88 LEU A C 1
ATOM 665 O O . LEU A 1 88 ? 5.813 5.370 5.897 1.00 90.81 88 LEU A O 1
ATOM 669 N N . VAL A 1 89 ? 3.912 4.788 6.928 1.00 90.56 89 VAL A N 1
ATOM 670 C CA . VAL A 1 89 ? 3.290 4.151 5.760 1.00 90.56 89 VAL A CA 1
ATOM 671 C C . VAL A 1 89 ? 3.004 5.179 4.668 1.00 90.56 89 VAL A C 1
ATOM 673 O O . VAL A 1 89 ? 3.308 4.922 3.505 1.00 90.56 89 VAL A O 1
ATOM 676 N N . SER A 1 90 ? 2.456 6.349 5.013 1.00 88.31 90 SER A N 1
ATOM 677 C CA . SER A 1 90 ? 2.131 7.363 4.006 1.00 88.31 90 SER A CA 1
ATOM 678 C C . SER A 1 90 ? 3.378 7.953 3.349 1.00 88.31 90 SER A C 1
ATOM 680 O O . SER A 1 90 ? 3.431 8.028 2.122 1.00 88.31 90 SER A O 1
ATOM 682 N N . THR A 1 91 ? 4.407 8.314 4.121 1.00 94.31 91 THR A N 1
ATOM 683 C CA . THR A 1 91 ? 5.665 8.816 3.547 1.00 94.31 91 THR A CA 1
ATOM 684 C C . THR A 1 91 ? 6.450 7.716 2.835 1.00 94.31 91 THR A C 1
ATOM 686 O O . THR A 1 91 ? 6.979 7.955 1.752 1.00 94.31 91 THR A O 1
ATOM 689 N N . GLY A 1 92 ? 6.483 6.503 3.389 1.00 91.94 92 GLY A N 1
ATOM 690 C CA . GLY A 1 92 ? 7.135 5.345 2.779 1.00 91.94 92 GLY A CA 1
ATOM 691 C C . GLY A 1 92 ? 6.523 4.964 1.432 1.00 91.94 92 GLY A C 1
ATOM 692 O O . GLY A 1 92 ? 7.262 4.708 0.484 1.00 91.94 92 GLY A O 1
ATOM 693 N N . TYR A 1 93 ? 5.192 5.007 1.304 1.00 91.69 93 TYR A N 1
ATOM 694 C CA . TYR A 1 93 ? 4.515 4.761 0.029 1.00 91.69 93 TYR A CA 1
ATOM 695 C C . TYR A 1 93 ? 4.903 5.798 -1.033 1.00 91.69 93 TYR A C 1
ATOM 697 O O . TYR A 1 93 ? 5.199 5.430 -2.165 1.00 91.69 93 TYR A O 1
ATOM 705 N N . VAL A 1 94 ? 4.980 7.085 -0.674 1.00 92.12 94 VAL A N 1
ATOM 706 C CA . VAL A 1 94 ? 5.424 8.140 -1.605 1.00 92.12 94 VAL A CA 1
ATOM 707 C C . VAL A 1 94 ? 6.854 7.888 -2.093 1.00 92.12 94 VAL A C 1
ATOM 709 O O . VAL A 1 94 ? 7.119 8.016 -3.288 1.00 92.12 94 VAL A O 1
ATOM 712 N N . ILE A 1 95 ? 7.761 7.483 -1.197 1.00 92.81 95 ILE A N 1
ATOM 713 C CA . ILE A 1 95 ? 9.144 7.133 -1.560 1.00 92.81 95 ILE A CA 1
ATOM 714 C C . ILE A 1 95 ? 9.161 5.918 -2.495 1.00 92.81 95 ILE A C 1
ATOM 716 O O . ILE A 1 95 ? 9.839 5.956 -3.516 1.00 92.81 95 ILE A O 1
ATOM 720 N N . ALA A 1 96 ? 8.382 4.874 -2.201 1.00 92.25 96 ALA A N 1
ATOM 721 C CA . ALA A 1 96 ? 8.294 3.688 -3.051 1.00 92.25 96 ALA A CA 1
ATOM 722 C C . ALA A 1 96 ? 7.774 4.017 -4.461 1.00 92.25 96 ALA A C 1
ATOM 724 O O . ALA A 1 96 ? 8.307 3.501 -5.440 1.00 92.25 96 ALA A O 1
ATOM 725 N N . VAL A 1 97 ? 6.786 4.913 -4.581 1.00 90.69 97 VAL A N 1
ATOM 726 C CA . VAL A 1 97 ? 6.294 5.401 -5.881 1.00 90.69 97 VAL A CA 1
ATOM 727 C C . VAL A 1 97 ? 7.386 6.174 -6.619 1.00 90.69 97 VAL A C 1
ATOM 729 O O . VAL A 1 97 ? 7.568 5.967 -7.816 1.00 90.69 97 VAL A O 1
ATOM 732 N N . ALA A 1 98 ? 8.130 7.039 -5.925 1.00 90.62 98 ALA A N 1
ATOM 733 C CA . ALA A 1 98 ? 9.223 7.801 -6.525 1.00 90.62 98 ALA A CA 1
ATOM 734 C C . ALA A 1 98 ? 10.362 6.890 -7.018 1.00 90.62 98 ALA A C 1
ATOM 736 O O . ALA A 1 98 ? 10.834 7.068 -8.139 1.00 90.62 98 ALA A O 1
ATOM 737 N N . CYS A 1 99 ? 10.758 5.892 -6.221 1.00 89.19 99 CYS A N 1
ATOM 738 C CA . CYS A 1 99 ? 11.736 4.877 -6.614 1.00 89.19 99 CYS A CA 1
ATOM 739 C C . CYS A 1 99 ? 11.235 4.042 -7.794 1.00 89.19 99 CYS A C 1
ATOM 741 O O . CYS A 1 99 ? 11.930 3.959 -8.796 1.00 89.19 99 CYS A O 1
ATOM 743 N N . GLY A 1 100 ? 10.006 3.520 -7.738 1.00 87.81 100 GLY A N 1
ATOM 744 C CA . GLY A 1 100 ? 9.443 2.733 -8.837 1.00 87.81 100 GLY A CA 1
ATOM 745 C C . GLY A 1 100 ? 9.329 3.534 -10.136 1.00 87.81 100 GLY A C 1
ATOM 746 O O . GLY A 1 100 ? 9.597 3.020 -11.216 1.00 87.81 100 GLY A O 1
ATOM 747 N N . MET A 1 101 ? 9.001 4.823 -10.048 1.00 85.75 101 MET A N 1
ATOM 748 C CA . MET A 1 101 ? 9.008 5.711 -11.208 1.00 85.75 101 MET A CA 1
ATOM 749 C C . MET A 1 101 ? 10.431 5.922 -11.755 1.00 85.75 101 MET A C 1
ATOM 751 O O . MET A 1 101 ? 10.621 5.926 -12.968 1.00 85.75 101 MET A O 1
ATOM 755 N N . ALA A 1 102 ? 11.438 6.048 -10.885 1.00 86.94 102 ALA A N 1
ATOM 756 C CA . ALA A 1 102 ? 12.842 6.109 -11.294 1.00 86.94 102 ALA A CA 1
ATOM 757 C C . ALA A 1 102 ? 13.321 4.798 -11.947 1.00 86.94 102 ALA A C 1
ATOM 759 O O . ALA A 1 102 ? 14.057 4.850 -12.933 1.00 86.94 102 ALA A O 1
ATOM 760 N N . ASP A 1 103 ? 12.852 3.649 -11.454 1.00 83.31 103 ASP A N 1
ATOM 761 C CA . ASP A 1 103 ? 13.152 2.328 -12.015 1.00 83.31 103 ASP A CA 1
ATOM 762 C C . ASP A 1 103 ? 12.518 2.147 -13.404 1.00 83.31 103 ASP A C 1
ATOM 764 O O . ASP A 1 103 ? 13.174 1.649 -14.319 1.00 83.31 103 ASP A O 1
ATOM 768 N N . ILE A 1 104 ? 11.274 2.610 -13.602 1.00 76.81 104 ILE A N 1
ATOM 769 C CA . ILE A 1 104 ? 10.595 2.597 -14.913 1.00 76.81 104 ILE A CA 1
ATOM 770 C C . ILE A 1 104 ? 11.300 3.528 -15.904 1.00 76.81 104 ILE A C 1
ATOM 772 O O . ILE A 1 104 ? 11.462 3.174 -17.072 1.00 76.81 104 ILE A O 1
ATOM 776 N N . PHE A 1 105 ? 11.705 4.723 -15.460 1.00 75.25 105 PHE A N 1
ATOM 777 C CA . PHE A 1 105 ? 12.393 5.677 -16.328 1.00 75.25 105 PHE A CA 1
ATOM 778 C C . PHE A 1 105 ? 13.813 5.256 -16.681 1.00 75.25 105 PHE A C 1
ATOM 780 O O . PHE A 1 105 ? 14.319 5.733 -17.695 1.00 75.25 105 PHE A O 1
ATOM 787 N N . GLY A 1 106 ? 14.432 4.369 -15.897 1.00 66.00 106 GLY A N 1
ATOM 788 C CA . GLY A 1 106 ? 15.651 3.674 -16.282 1.00 66.00 106 GLY A CA 1
ATOM 789 C C . GLY A 1 106 ? 16.713 4.619 -16.843 1.00 66.00 106 GLY A C 1
ATOM 790 O O . GLY A 1 106 ? 17.015 4.572 -18.037 1.00 66.00 106 GLY A O 1
ATOM 791 N N . PHE A 1 107 ? 17.308 5.464 -15.994 1.00 53.19 107 PHE A N 1
ATOM 792 C CA . PHE A 1 107 ? 18.546 6.190 -16.314 1.00 53.19 107 PHE A CA 1
ATOM 793 C C . PHE A 1 107 ? 19.716 5.198 -16.518 1.00 53.19 107 PHE A C 1
ATOM 795 O O . PHE A 1 107 ? 20.642 5.132 -15.716 1.00 53.19 107 PHE A O 1
ATOM 802 N N . GLY A 1 108 ? 19.655 4.384 -17.575 1.00 51.22 108 GLY A N 1
ATOM 803 C CA . GLY A 1 108 ? 20.517 3.217 -17.759 1.00 51.22 108 GLY A CA 1
ATOM 804 C C . GLY A 1 108 ? 20.454 2.548 -19.136 1.00 51.22 108 GLY A C 1
ATOM 805 O O . GLY A 1 108 ? 20.853 1.396 -19.256 1.00 51.22 108 GLY A O 1
ATOM 806 N N . SER A 1 109 ? 19.984 3.225 -20.191 1.00 51.88 109 SER A N 1
ATOM 807 C CA . SER A 1 109 ? 20.155 2.712 -21.561 1.00 51.88 109 SER A CA 1
ATOM 808 C C . SER A 1 109 ? 20.509 3.823 -22.552 1.00 51.88 109 SER A C 1
ATOM 810 O O . SER A 1 109 ? 19.763 4.157 -23.468 1.00 51.88 109 SER A O 1
ATOM 812 N N . GLN A 1 110 ? 21.682 4.422 -22.338 1.00 47.25 110 GLN A N 1
ATOM 813 C CA . GLN A 1 110 ? 22.515 4.862 -23.458 1.00 47.25 110 GLN A CA 1
ATOM 814 C C . GLN A 1 110 ? 23.214 3.603 -23.990 1.00 47.25 110 GLN A C 1
ATOM 816 O O . GLN A 1 110 ? 23.694 2.793 -23.194 1.00 47.25 110 GLN A O 1
ATOM 821 N N . ARG A 1 111 ? 23.200 3.408 -25.309 1.00 44.75 111 ARG A N 1
ATOM 822 C CA . ARG A 1 111 ? 24.057 2.415 -25.969 1.00 44.75 111 ARG A CA 1
ATOM 823 C C . ARG A 1 111 ? 25.487 2.931 -26.023 1.00 44.75 111 ARG A C 1
ATOM 825 O O . ARG A 1 111 ? 25.637 4.170 -26.105 1.00 44.75 111 ARG A O 1
#

Secondary structure (DSSP, 8-state):
--SSSTHHHHHHHHHHHHHHHHHHHHHHHHHHH-GGGG-----THHHHHHHHHHHHHHHHHHHHHHHHHHHHTTTSPPPHHHHHHHHHHHHHHHHHHHHHHHHHH-TT---

Solvent-accessible surface area (backbone atoms only — not comparable to full-atom values): 6123 Å² total; per-residue (Å²): 147,73,74,80,73,64,60,68,58,58,36,53,50,44,29,50,51,13,48,49,38,25,52,50,12,47,52,38,23,53,50,17,71,54,60,72,83,66,78,69,74,96,51,84,66,56,60,53,54,23,48,50,36,26,52,51,10,48,52,40,22,53,50,13,47,49,44,24,54,54,35,72,46,75,87,58,84,78,49,70,66,58,56,50,48,54,51,49,51,54,54,48,50,53,51,51,51,54,50,45,51,50,61,66,66,44,96,78,74,80,131

Nearest PDB structures (foldseek):
  6grj-assembly1_I  TM=6.054E-01  e=1.917E+00  Aeromonas hydrophila
  7a0g-assembly1_JJJ  TM=3.353E-01  e=2.124E+00  Serratia marcescens
  2b5u-assembly2_C  TM=3.436E-01  e=3.196E+00  Escherichia coli
  7wvy-assembly1_R  TM=2.921E-01  e=4.126E+00  Homo sapiens

Radius of gyration: 18.91 Å; Cα contacts (8 Å, |Δi|>4): 96; chains: 1; bounding box: 54×27×54 Å

Sequence (111 aa):
MSDTIQRTGLGRFRIRVGLAFTMVGLLLYILGADPAMFNLDQSPVTGVIQILLFLIGLAVMCIGGYICLAALWNGYEKTITADIGLRLVSTGYVIAVACGMADIFGFGSQR

Foldseek 3Di:
DPPPPPLVVVLVVQLVQLVVQLVQLVVLLVCLCCVVVPVDDPDVVSQLVSLVSNLSSLVSNLRSVVSNQCSVCVPHDDDPCRVVVNVCSVVVSVVSVVVSVCSVVPPPDDD

Mean predicted aligned error: 10.25 Å

pLDDT: mean 76.26, std 15.13, range [44.75, 94.31]